Protein AF-A0AA40CBS4-F1 (afdb_monomer_lite)

pLDDT: mean 73.58, std 12.63, range [37.94, 89.94]

Organism: NCBI:txid314043

Sequence (121 aa):
MEWTGGESAPKIYTLISYDPENTKSFFQGASVNQITNRIIGVKLLLDPDQERSLYLPTRHLQHDTRNLPKRPVEVAADFIRAIYEHALVEIAKKVPERDMSLCQKKSVLSAGCRTANREKT

Structure (mmCIF, N/CA/C/O backbone):
data_AF-A0AA40CBS4-F1
#
_entry.id   AF-A0AA40CBS4-F1
#
loop_
_atom_site.group_PDB
_atom_site.id
_atom_site.type_symbol
_atom_site.label_atom_id
_atom_site.label_alt_id
_atom_site.label_comp_id
_atom_site.label_asym_id
_atom_site.label_entity_id
_atom_site.label_seq_id
_atom_site.pdbx_PDB_ins_code
_atom_site.Cartn_x
_atom_site.Cartn_y
_atom_site.Cartn_z
_atom_site.occupancy
_atom_site.B_iso_or_equiv
_atom_site.auth_seq_id
_atom_site.auth_comp_id
_atom_site.auth_asym_id
_atom_site.auth_atom_id
_atom_site.pdbx_PDB_model_num
ATOM 1 N N . MET A 1 1 ? 3.440 9.108 -8.099 1.00 48.62 1 MET A N 1
ATOM 2 C CA . MET A 1 1 ? 3.450 8.923 -6.634 1.00 48.62 1 MET A CA 1
ATOM 3 C C . MET A 1 1 ? 4.901 8.785 -6.212 1.00 48.62 1 MET A C 1
ATOM 5 O O . MET A 1 1 ? 5.606 7.995 -6.828 1.00 48.62 1 MET A O 1
ATOM 9 N N . GLU A 1 2 ? 5.368 9.594 -5.267 1.00 53.12 2 GLU A N 1
ATOM 10 C CA . GLU A 1 2 ? 6.754 9.539 -4.791 1.00 53.12 2 GLU A CA 1
ATOM 11 C C . GLU A 1 2 ? 6.863 8.480 -3.689 1.00 53.12 2 GLU A C 1
ATOM 13 O O . GLU A 1 2 ? 6.142 8.513 -2.692 1.00 53.12 2 GLU A O 1
ATOM 18 N N . TRP A 1 3 ? 7.691 7.465 -3.920 1.00 57.44 3 TRP A N 1
ATOM 19 C CA . TRP A 1 3 ? 7.820 6.323 -3.025 1.00 57.44 3 TRP A CA 1
ATOM 20 C C . TRP A 1 3 ? 8.754 6.644 -1.867 1.00 57.44 3 TRP A C 1
ATOM 22 O O . TRP A 1 3 ? 9.938 6.896 -2.065 1.00 57.44 3 TRP A O 1
ATOM 32 N N . THR A 1 4 ? 8.240 6.588 -0.640 1.00 54.38 4 THR A N 1
ATOM 33 C CA . THR A 1 4 ? 9.022 6.948 0.554 1.00 54.38 4 THR A CA 1
ATOM 34 C C . THR A 1 4 ? 9.724 5.779 1.238 1.00 54.38 4 THR A C 1
ATOM 36 O O . THR A 1 4 ? 10.233 5.931 2.346 1.00 54.38 4 THR A O 1
ATOM 39 N N . GLY A 1 5 ? 9.745 4.600 0.616 1.00 53.66 5 GLY A N 1
ATOM 40 C CA . GLY A 1 5 ? 10.669 3.531 0.991 1.00 53.66 5 GLY A CA 1
ATOM 41 C C . GLY A 1 5 ? 11.996 3.753 0.272 1.00 53.66 5 GLY A C 1
ATOM 42 O O . GLY A 1 5 ? 12.199 3.210 -0.806 1.00 53.66 5 GLY A O 1
ATOM 43 N N . GLY A 1 6 ? 12.866 4.614 0.804 1.00 45.94 6 GLY A N 1
ATOM 44 C CA . GLY A 1 6 ? 14.171 4.879 0.183 1.00 45.94 6 GLY A CA 1
ATOM 45 C C . GLY A 1 6 ? 15.058 3.627 0.108 1.00 45.94 6 GLY A C 1
ATOM 46 O O . GLY A 1 6 ? 14.784 2.629 0.771 1.00 45.94 6 GLY A O 1
ATOM 47 N N . GLU A 1 7 ? 16.173 3.696 -0.629 1.00 49.78 7 GLU A N 1
ATOM 48 C CA . GLU A 1 7 ? 17.166 2.602 -0.736 1.00 49.78 7 GLU A CA 1
ATOM 49 C C . GLU A 1 7 ? 17.658 2.077 0.629 1.00 49.78 7 GLU A C 1
ATOM 51 O O . GLU A 1 7 ? 18.008 0.908 0.760 1.00 49.78 7 GLU A O 1
ATOM 56 N N . SER A 1 8 ? 17.623 2.917 1.670 1.00 50.56 8 SER A N 1
ATOM 57 C CA . SER A 1 8 ? 18.025 2.573 3.043 1.00 50.56 8 SER A CA 1
ATOM 58 C C . SER A 1 8 ? 16.886 1.988 3.907 1.00 50.56 8 SER A C 1
ATOM 60 O O . SER A 1 8 ? 17.100 1.569 5.043 1.00 50.56 8 SER A O 1
ATOM 62 N N . ALA A 1 9 ? 15.655 1.937 3.385 1.00 55.84 9 ALA A N 1
ATOM 63 C CA . ALA A 1 9 ? 14.470 1.421 4.069 1.00 55.84 9 ALA A CA 1
ATOM 64 C C . ALA A 1 9 ? 13.719 0.418 3.169 1.00 55.84 9 ALA A C 1
ATOM 66 O O . ALA A 1 9 ? 12.656 0.736 2.633 1.00 55.84 9 ALA A O 1
ATOM 67 N N . PRO A 1 10 ? 14.206 -0.836 3.048 1.00 61.03 10 PRO A N 1
ATOM 68 C CA . PRO A 1 10 ? 13.588 -1.873 2.208 1.00 61.03 10 PRO A CA 1
ATOM 69 C C . PRO A 1 10 ? 12.198 -2.318 2.701 1.00 61.03 10 PRO A C 1
ATOM 71 O O . PRO A 1 10 ? 11.563 -3.181 2.098 1.00 61.03 10 PRO A O 1
ATOM 74 N N . LYS A 1 11 ? 11.728 -1.771 3.829 1.00 64.88 11 LYS A N 1
ATOM 75 C CA . LYS A 1 11 ? 10.443 -2.082 4.450 1.00 64.88 11 LYS A CA 1
ATOM 76 C C . LYS A 1 11 ? 9.567 -0.840 4.463 1.00 64.88 11 LYS A C 1
ATOM 78 O O . LYS A 1 11 ? 9.948 0.190 5.012 1.00 64.88 11 LYS A O 1
ATOM 83 N N . ILE A 1 12 ? 8.352 -0.987 3.952 1.00 65.44 12 ILE A N 1
ATOM 84 C CA . ILE A 1 12 ? 7.301 0.011 4.118 1.00 65.44 12 ILE A CA 1
ATOM 85 C C . ILE A 1 12 ? 6.403 -0.400 5.268 1.00 65.44 12 ILE A C 1
ATOM 87 O O . ILE A 1 12 ? 5.925 -1.534 5.337 1.00 65.44 12 ILE A O 1
ATOM 91 N N . TYR A 1 13 ? 6.135 0.552 6.154 1.00 66.88 13 TYR A N 1
ATOM 92 C CA . TYR A 1 13 ? 5.078 0.400 7.138 1.00 66.88 13 TYR A CA 1
ATOM 93 C C . TYR A 1 13 ? 3.733 0.235 6.433 1.00 66.88 13 TYR A C 1
ATOM 95 O O . TYR A 1 13 ? 3.398 0.997 5.529 1.00 66.88 13 TYR A O 1
ATOM 103 N N . THR A 1 14 ? 2.936 -0.736 6.876 1.00 74.75 14 THR A N 1
ATOM 104 C CA . THR A 1 14 ? 1.564 -0.970 6.401 1.00 74.75 14 THR A CA 1
ATOM 105 C C . THR A 1 14 ? 0.619 0.117 6.935 1.00 74.75 14 THR A C 1
ATOM 107 O O . THR A 1 14 ? -0.242 -0.137 7.782 1.00 74.75 14 THR A O 1
ATOM 110 N N . LEU A 1 15 ? 0.860 1.350 6.491 1.00 77.06 15 LEU A N 1
ATOM 111 C CA . LEU A 1 15 ? 0.279 2.593 6.975 1.00 77.06 15 LEU A CA 1
ATOM 112 C C . LEU A 1 15 ? -0.195 3.422 5.784 1.00 77.06 15 LEU A C 1
ATOM 114 O O . LEU A 1 15 ? 0.588 3.651 4.858 1.00 77.06 15 LEU A O 1
ATOM 118 N N . ILE A 1 16 ? -1.434 3.905 5.847 1.00 80.81 16 ILE A N 1
ATOM 119 C CA . ILE A 1 16 ? -1.968 4.884 4.896 1.00 80.81 16 ILE A CA 1
ATOM 120 C C . ILE A 1 16 ? -2.684 6.020 5.624 1.00 80.81 16 ILE A C 1
ATOM 122 O O . ILE A 1 16 ? -3.166 5.842 6.745 1.00 80.81 16 ILE A O 1
ATOM 126 N N . SER A 1 17 ? -2.776 7.178 4.982 1.00 83.12 17 SER A N 1
ATOM 127 C CA . SER A 1 17 ? -3.629 8.284 5.415 1.00 83.12 17 SER A CA 1
ATOM 128 C C . SER A 1 17 ? -4.283 8.910 4.195 1.00 83.12 17 SER A C 1
ATOM 130 O O . SER A 1 17 ? -3.587 9.254 3.240 1.00 83.12 17 SER A O 1
ATOM 132 N N . TYR A 1 18 ? -5.608 9.009 4.209 1.00 82.81 18 TYR A N 1
ATOM 133 C CA . TYR A 1 18 ? -6.352 9.673 3.145 1.00 82.81 18 TYR A CA 1
ATOM 134 C C . TYR A 1 18 ? -6.354 11.177 3.368 1.00 82.81 18 TYR A C 1
ATOM 136 O O . TYR A 1 18 ? -6.404 11.647 4.507 1.00 82.81 18 TYR A O 1
ATOM 144 N N . ASP A 1 19 ? -6.341 11.917 2.267 1.00 79.56 19 ASP A N 1
ATOM 145 C CA . ASP A 1 19 ? -6.609 13.345 2.308 1.00 79.56 19 ASP A CA 1
ATOM 146 C C . ASP A 1 19 ? -8.071 13.571 2.756 1.00 79.56 19 ASP A C 1
ATOM 148 O O . ASP A 1 19 ? -8.981 12.975 2.164 1.00 79.56 19 ASP A O 1
ATOM 152 N N . PRO A 1 20 ? -8.324 14.375 3.809 1.00 74.19 20 PRO A N 1
ATOM 153 C CA . PRO A 1 20 ? -9.680 14.665 4.271 1.00 74.19 20 PRO A CA 1
ATOM 154 C C . PRO A 1 20 ? -10.554 15.334 3.203 1.00 74.19 20 PRO A C 1
ATOM 156 O O . PRO A 1 20 ? -11.772 15.172 3.245 1.00 74.19 20 PRO A O 1
ATOM 159 N N . GLU A 1 21 ? -9.961 16.047 2.242 1.00 78.06 21 GLU A N 1
ATOM 160 C CA . GLU A 1 21 ? -10.693 16.720 1.164 1.00 78.06 21 GLU A CA 1
ATOM 161 C C . GLU A 1 21 ? -10.885 15.820 -0.066 1.00 78.06 21 GLU A C 1
ATOM 163 O O . GLU A 1 21 ? -11.793 16.038 -0.871 1.00 78.06 21 GLU A O 1
ATOM 168 N N . ASN A 1 22 ? -10.065 14.773 -0.215 1.00 77.56 22 ASN A N 1
ATOM 169 C CA . ASN A 1 22 ? -10.106 13.886 -1.372 1.00 77.56 22 ASN A CA 1
ATOM 170 C C . ASN A 1 22 ? -9.693 12.445 -1.036 1.00 77.56 22 ASN A C 1
ATOM 172 O O . ASN A 1 22 ? -8.527 12.068 -1.068 1.00 77.56 22 ASN A O 1
ATOM 176 N N . THR A 1 23 ? -10.677 11.563 -0.878 1.00 73.94 23 THR A N 1
ATOM 177 C CA . THR A 1 23 ? -10.434 10.137 -0.594 1.00 73.94 23 THR A CA 1
ATOM 178 C C . THR A 1 23 ? -9.802 9.355 -1.759 1.00 73.94 23 THR A C 1
ATOM 180 O O . THR A 1 23 ? -9.529 8.156 -1.625 1.00 73.94 23 THR A O 1
ATOM 183 N N . LYS A 1 24 ? -9.567 9.983 -2.922 1.00 75.62 24 LYS A N 1
ATOM 184 C CA . LYS A 1 24 ? -8.801 9.389 -4.032 1.00 75.62 24 LYS A CA 1
ATOM 185 C C . LYS A 1 24 ? -7.293 9.587 -3.874 1.00 75.62 24 LYS A C 1
ATOM 187 O O . LYS A 1 24 ? -6.547 8.776 -4.418 1.00 75.62 24 LYS A O 1
ATOM 192 N N . SER A 1 25 ? -6.852 10.613 -3.147 1.00 75.19 25 SER A N 1
ATOM 193 C CA . SER A 1 25 ? -5.447 10.828 -2.799 1.00 75.19 25 SER A CA 1
ATOM 194 C C . SER A 1 25 ? -5.155 10.286 -1.403 1.00 75.19 25 SER A C 1
ATOM 196 O O . SER A 1 25 ? -5.950 10.407 -0.470 1.00 75.19 25 SER A O 1
ATOM 198 N N . PHE A 1 26 ? -3.996 9.649 -1.257 1.00 77.94 26 PHE A N 1
ATOM 199 C CA . PHE A 1 26 ? -3.529 9.157 0.029 1.00 77.94 26 PHE A CA 1
ATOM 200 C C . PHE A 1 26 ? -2.006 9.169 0.103 1.00 77.94 26 PHE A C 1
ATOM 202 O O . PHE A 1 26 ? -1.305 9.067 -0.905 1.00 77.94 26 PHE A O 1
ATOM 209 N N . PHE A 1 27 ? -1.511 9.259 1.330 1.00 77.62 27 PHE A N 1
ATOM 210 C CA . PHE A 1 27 ? -0.110 9.097 1.683 1.00 77.62 27 PHE A CA 1
ATOM 211 C C . PHE A 1 27 ? 0.123 7.678 2.204 1.00 77.62 27 PHE A C 1
ATOM 213 O O . PHE A 1 27 ? -0.757 7.098 2.844 1.00 77.62 27 PHE A O 1
ATOM 220 N N . GLN A 1 28 ? 1.311 7.121 1.963 1.00 74.94 28 GLN A N 1
ATOM 221 C CA . GLN A 1 28 ? 1.683 5.773 2.400 1.00 74.94 28 GLN A CA 1
ATOM 222 C C . GLN A 1 28 ? 3.040 5.767 3.106 1.00 74.94 28 GLN A C 1
ATOM 224 O O . GLN A 1 28 ? 3.957 6.495 2.732 1.00 74.94 28 GLN A O 1
ATOM 229 N N . GLY A 1 29 ? 3.184 4.906 4.116 1.00 72.69 29 GLY A N 1
ATOM 230 C CA . GLY A 1 29 ? 4.465 4.666 4.774 1.00 72.69 29 GLY A CA 1
ATOM 231 C C . GLY A 1 29 ? 5.031 5.926 5.434 1.00 72.69 29 GLY A C 1
ATOM 232 O O . GLY A 1 29 ? 4.343 6.580 6.212 1.00 72.69 29 GLY A O 1
ATOM 233 N N . ALA A 1 30 ? 6.290 6.254 5.140 1.00 68.00 30 ALA A N 1
ATOM 234 C CA . ALA A 1 30 ? 6.984 7.397 5.736 1.00 68.00 30 ALA A CA 1
ATOM 235 C C . ALA A 1 30 ? 6.448 8.767 5.271 1.00 68.00 30 ALA A C 1
ATOM 237 O O . ALA A 1 30 ? 6.656 9.755 5.965 1.00 68.00 30 ALA A O 1
ATOM 238 N N . SER A 1 31 ? 5.710 8.820 4.154 1.00 68.31 31 SER A N 1
ATOM 239 C CA . SER A 1 31 ? 4.987 10.020 3.701 1.00 68.31 31 SER A CA 1
ATOM 240 C C . SER A 1 31 ? 3.766 10.370 4.559 1.00 68.31 31 SER A C 1
ATOM 242 O O . SER A 1 31 ? 3.193 11.446 4.412 1.00 68.31 31 SER A O 1
ATOM 244 N N . VAL A 1 32 ? 3.306 9.462 5.425 1.00 66.38 32 VAL A N 1
ATOM 245 C CA . VAL A 1 32 ? 2.122 9.708 6.253 1.00 66.38 32 VAL A CA 1
ATOM 246 C C . VAL A 1 32 ? 2.478 10.664 7.386 1.00 66.38 32 VAL A C 1
ATOM 248 O O . VAL A 1 32 ? 3.288 10.338 8.257 1.00 66.38 32 VAL A O 1
ATOM 251 N N . ASN A 1 33 ? 1.811 11.819 7.419 1.00 63.31 33 ASN A N 1
ATOM 252 C CA . ASN A 1 33 ? 1.868 12.713 8.568 1.00 63.31 33 ASN A CA 1
ATOM 253 C C . ASN A 1 33 ? 1.398 11.957 9.826 1.00 63.31 33 ASN A C 1
ATOM 255 O O . ASN A 1 33 ? 0.322 11.358 9.855 1.00 63.31 33 ASN A O 1
ATOM 259 N N . GLN A 1 34 ? 2.230 11.952 10.868 1.00 56.22 34 GLN A N 1
ATOM 260 C CA . GLN A 1 34 ? 2.042 11.106 12.048 1.00 56.22 34 GLN A CA 1
ATOM 261 C C . GLN A 1 34 ? 0.900 11.573 12.966 1.00 56.22 34 GLN A C 1
ATOM 263 O O . GLN A 1 34 ? 0.547 10.848 13.899 1.00 56.22 34 GLN A O 1
ATOM 268 N N . ILE A 1 35 ? 0.335 12.757 12.710 1.00 55.28 35 ILE A N 1
ATOM 269 C CA . ILE A 1 35 ? -0.447 13.513 13.692 1.00 55.28 35 ILE A CA 1
ATOM 270 C C . ILE A 1 35 ? -1.959 13.208 13.624 1.00 55.28 35 ILE A C 1
ATOM 272 O O . ILE A 1 35 ? -2.583 13.118 14.680 1.00 55.28 35 ILE A O 1
ATOM 276 N N . THR A 1 36 ? -2.567 12.946 12.456 1.00 58.72 36 THR A N 1
ATOM 277 C CA . THR A 1 36 ? -4.029 12.702 12.349 1.00 58.72 36 THR A CA 1
ATOM 278 C C . THR A 1 36 ? -4.429 11.733 11.219 1.00 58.72 36 THR A C 1
ATOM 280 O O . THR A 1 36 ? -3.752 11.616 10.204 1.00 58.72 36 THR A O 1
ATOM 283 N N . ASN A 1 37 ? -5.533 10.994 11.423 1.00 63.22 37 ASN A N 1
ATOM 284 C CA . ASN A 1 37 ? -6.223 10.114 10.451 1.00 63.22 37 ASN A CA 1
ATOM 285 C C . ASN A 1 37 ? -5.427 8.965 9.800 1.00 63.22 37 ASN A C 1
ATOM 287 O O . ASN A 1 37 ? -5.787 8.461 8.737 1.00 63.22 37 ASN A O 1
ATOM 291 N N . ARG A 1 38 ? -4.384 8.472 10.474 1.00 73.12 38 ARG A N 1
ATOM 292 C CA . ARG A 1 38 ? -3.632 7.300 10.006 1.00 73.12 38 ARG A CA 1
ATOM 293 C C . ARG A 1 38 ? -4.378 5.978 10.228 1.00 73.12 38 ARG A C 1
ATOM 295 O O . ARG A 1 38 ? -4.837 5.692 11.339 1.00 73.12 38 ARG A O 1
ATOM 302 N N . ILE A 1 39 ? -4.386 5.137 9.199 1.00 77.12 39 ILE A N 1
ATOM 303 C CA . ILE A 1 39 ? -4.880 3.760 9.221 1.00 77.12 39 ILE A CA 1
ATOM 304 C C . ILE A 1 39 ? -3.669 2.831 9.362 1.00 77.12 39 ILE A C 1
ATOM 306 O O . ILE A 1 39 ? -2.854 2.715 8.446 1.00 77.12 39 ILE A O 1
ATOM 310 N N . ILE A 1 40 ? -3.531 2.195 10.530 1.00 75.94 40 ILE A N 1
ATOM 311 C CA . ILE A 1 40 ? -2.432 1.270 10.852 1.00 75.94 40 ILE A CA 1
ATOM 312 C C . ILE A 1 40 ? -2.902 -0.166 10.656 1.00 75.94 40 ILE A C 1
ATOM 314 O O . ILE A 1 40 ? -4.001 -0.522 11.072 1.00 75.94 40 ILE A O 1
ATOM 318 N N . GLY A 1 41 ? -2.022 -1.015 10.123 1.00 72.31 41 GLY A N 1
ATOM 319 C CA . GLY A 1 41 ? -2.249 -2.454 10.132 1.00 72.31 41 GLY A CA 1
ATOM 320 C C . GLY A 1 41 ? -3.358 -2.847 9.169 1.00 72.31 41 GLY A C 1
ATOM 321 O O . GLY A 1 41 ? -4.249 -3.597 9.544 1.00 72.31 41 GLY A O 1
ATOM 322 N N . VAL A 1 42 ? -3.276 -2.365 7.925 1.00 77.44 42 VAL A N 1
ATOM 323 C CA . VAL A 1 42 ? -4.249 -2.631 6.848 1.00 77.44 42 VAL A CA 1
ATOM 324 C C . VAL A 1 42 ? -4.595 -4.122 6.721 1.00 77.44 42 VAL A C 1
ATOM 326 O O . VAL A 1 42 ? -5.745 -4.462 6.484 1.00 77.44 42 VAL A O 1
ATOM 329 N N . LYS A 1 43 ? -3.636 -5.025 6.966 1.00 77.44 43 LYS A N 1
ATOM 330 C CA . LYS A 1 43 ? -3.877 -6.477 6.992 1.00 77.44 43 LYS A CA 1
ATOM 331 C C . LYS A 1 43 ? -4.932 -6.900 8.027 1.00 77.44 43 LYS A C 1
ATOM 333 O O . LYS A 1 43 ? -5.760 -7.746 7.735 1.00 77.44 43 LYS A O 1
ATOM 338 N N . LEU A 1 44 ? -4.929 -6.293 9.212 1.00 75.44 44 LEU A N 1
ATOM 339 C CA . LEU A 1 44 ? -5.895 -6.591 10.275 1.00 75.44 44 LEU A CA 1
ATOM 340 C C . LEU A 1 44 ? -7.304 -6.076 9.957 1.00 75.44 44 LEU A C 1
ATOM 342 O O . LEU A 1 44 ? -8.250 -6.443 10.642 1.00 75.44 44 LEU A O 1
ATOM 346 N N . LEU A 1 45 ? -7.455 -5.216 8.944 1.00 76.62 45 LEU A N 1
ATOM 347 C CA . LEU A 1 45 ? -8.774 -4.812 8.458 1.00 76.62 45 LEU A CA 1
ATOM 348 C C . LEU A 1 45 ? -9.450 -5.929 7.650 1.00 76.62 45 LEU A C 1
ATOM 350 O O . LEU A 1 45 ? -10.672 -5.932 7.539 1.00 76.62 45 LEU A O 1
ATOM 354 N N . LEU A 1 46 ? -8.665 -6.847 7.077 1.00 77.81 46 LEU A N 1
ATOM 355 C CA . LEU A 1 46 ? -9.165 -7.987 6.305 1.00 77.81 46 LEU A CA 1
ATOM 356 C C . LEU A 1 46 ? -9.499 -9.195 7.191 1.00 77.81 46 LEU A C 1
ATOM 358 O O . LEU A 1 46 ? -10.405 -9.951 6.855 1.00 77.81 46 LEU A O 1
ATOM 362 N N . ASP A 1 47 ? -8.843 -9.313 8.349 1.00 76.19 47 ASP A N 1
ATOM 363 C CA . ASP A 1 47 ? -9.124 -10.332 9.365 1.00 76.19 47 ASP A CA 1
ATOM 364 C C . ASP A 1 47 ? -9.291 -9.673 10.751 1.00 76.19 47 ASP A C 1
ATOM 366 O O . ASP A 1 47 ? -8.335 -9.601 11.534 1.00 76.19 47 ASP A O 1
ATOM 370 N N . PRO A 1 48 ? -10.489 -9.134 11.063 1.00 71.38 48 PRO A N 1
ATOM 371 C CA . PRO A 1 48 ? -10.741 -8.431 12.322 1.00 71.38 48 PRO A CA 1
ATOM 372 C C . PRO A 1 48 ? -10.707 -9.352 13.551 1.00 71.38 48 PRO A C 1
ATOM 374 O O . PRO A 1 48 ? -10.543 -8.855 14.667 1.00 71.38 48 PRO A O 1
ATOM 377 N N . ASP A 1 49 ? -10.833 -10.667 13.352 1.00 72.38 49 ASP A N 1
ATOM 378 C CA . ASP A 1 49 ? -10.746 -11.681 14.406 1.00 72.38 49 ASP A CA 1
ATOM 379 C C . ASP A 1 49 ? -9.293 -12.091 14.700 1.00 72.38 49 ASP A C 1
ATOM 381 O O . ASP A 1 49 ? -9.035 -12.836 15.651 1.00 72.38 49 ASP A O 1
ATOM 385 N N . GLN A 1 50 ? -8.326 -11.632 13.895 1.00 72.44 50 GLN A N 1
ATOM 386 C CA . GLN A 1 50 ? -6.923 -11.973 14.085 1.00 72.44 50 GLN A CA 1
ATOM 387 C C . GLN A 1 50 ? -6.397 -11.396 15.408 1.00 72.44 50 GLN A C 1
ATOM 389 O O . GLN A 1 50 ? -6.442 -10.187 15.654 1.00 72.44 50 GLN A O 1
ATOM 394 N N . GLU A 1 51 ? -5.814 -12.263 16.239 1.00 70.50 51 GLU A N 1
ATOM 395 C CA . GLU A 1 51 ? -5.168 -11.863 17.488 1.00 70.50 51 GLU A CA 1
ATOM 396 C C . GLU A 1 51 ? -4.064 -10.827 17.216 1.00 70.50 51 GLU A C 1
ATOM 398 O O . GLU A 1 51 ? -3.216 -10.993 16.327 1.00 70.50 51 GLU A O 1
ATOM 403 N N . ARG A 1 52 ? -4.095 -9.719 17.963 1.00 67.81 52 ARG A N 1
ATOM 404 C CA . ARG A 1 52 ? -3.157 -8.615 17.766 1.00 67.81 52 ARG A CA 1
ATOM 405 C C . ARG A 1 52 ? -1.859 -8.850 18.510 1.00 67.81 52 ARG A C 1
ATOM 407 O O . ARG A 1 52 ? -1.844 -9.165 19.695 1.00 67.81 52 ARG A O 1
ATOM 414 N N . SER A 1 53 ? -0.761 -8.569 17.823 1.00 68.44 53 SER A N 1
ATOM 415 C CA . SER A 1 53 ? 0.548 -8.529 18.452 1.00 68.44 53 SER A CA 1
ATOM 416 C C . SER A 1 53 ? 0.628 -7.416 19.501 1.00 68.44 53 SER A C 1
ATOM 418 O O . SER A 1 53 ? 0.177 -6.296 19.261 1.00 68.44 53 SER A O 1
ATOM 420 N N . LEU A 1 54 ? 1.298 -7.705 20.619 1.00 66.00 54 LEU A N 1
ATOM 421 C CA . LEU A 1 54 ? 1.440 -6.825 21.791 1.00 66.00 54 LEU A CA 1
ATOM 422 C C . LEU A 1 54 ? 2.036 -5.433 21.500 1.00 66.00 54 LEU A C 1
ATOM 424 O O . LEU A 1 54 ? 1.856 -4.513 22.288 1.00 66.00 54 LEU A O 1
ATOM 428 N N . TYR A 1 55 ? 2.752 -5.268 20.387 1.00 68.12 55 TYR A N 1
ATOM 429 C CA . TYR A 1 55 ? 3.401 -4.009 20.005 1.00 68.12 55 TYR A CA 1
ATOM 430 C C . TYR A 1 55 ? 2.493 -3.047 19.223 1.00 68.12 55 TYR A C 1
ATOM 432 O O . TYR A 1 55 ? 2.905 -1.924 18.926 1.00 68.12 55 TYR A O 1
ATOM 440 N N . LEU A 1 56 ? 1.287 -3.469 18.831 1.00 65.25 56 LEU A N 1
ATOM 441 C CA . LEU A 1 56 ? 0.338 -2.584 18.160 1.00 65.25 56 LEU A CA 1
ATOM 442 C C . LEU A 1 56 ? -0.465 -1.797 19.203 1.00 65.25 56 LEU A C 1
ATOM 444 O O . LEU A 1 56 ? -0.953 -2.394 20.162 1.00 65.25 56 LEU A O 1
ATOM 448 N N . PRO A 1 57 ? -0.650 -0.476 19.023 1.00 65.69 57 PRO A N 1
ATOM 449 C CA . PRO A 1 57 ? -1.422 0.322 19.965 1.00 65.69 57 PRO A CA 1
ATOM 450 C C . PRO A 1 57 ? -2.848 -0.222 20.096 1.00 65.69 57 PRO A C 1
ATOM 452 O O . PRO A 1 57 ? -3.491 -0.577 19.103 1.00 65.69 57 PRO A O 1
ATOM 455 N N . THR A 1 58 ? -3.346 -0.257 21.331 1.00 57.25 58 THR A N 1
ATOM 456 C CA . THR A 1 58 ? -4.661 -0.780 21.719 1.00 57.25 58 THR A CA 1
ATOM 457 C C . THR A 1 58 ? -5.787 0.129 21.209 1.00 57.25 58 THR A C 1
ATOM 459 O O . THR A 1 58 ? -6.420 0.850 21.968 1.00 57.25 58 THR A O 1
ATOM 462 N N . ARG A 1 59 ? -6.025 0.166 19.895 1.00 60.88 59 ARG A N 1
ATOM 463 C CA . ARG A 1 59 ? -7.181 0.861 19.301 1.00 60.88 59 ARG A CA 1
ATOM 464 C C . ARG A 1 59 ? -8.347 -0.099 19.105 1.00 60.88 59 ARG A C 1
ATOM 466 O O . ARG A 1 59 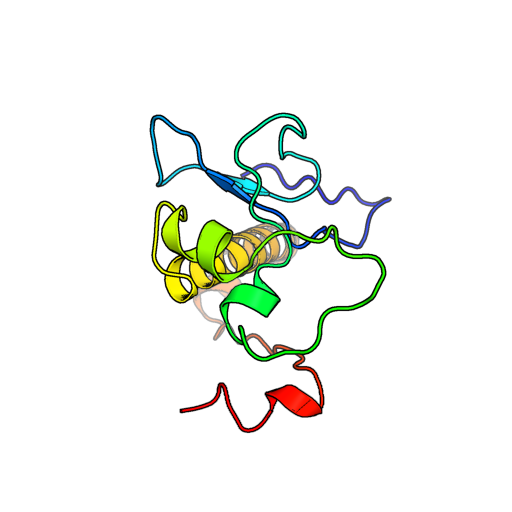? -8.134 -1.232 18.694 1.00 60.88 59 ARG A O 1
ATOM 473 N N . HIS A 1 60 ? -9.587 0.305 19.347 1.00 61.16 60 HIS A N 1
ATOM 474 C CA . HIS A 1 60 ? -10.723 -0.577 19.070 1.00 61.16 60 HIS A CA 1
ATOM 475 C C . HIS A 1 60 ? -10.891 -0.762 17.553 1.00 61.16 60 HIS A C 1
ATOM 477 O O . HIS A 1 60 ? -11.270 0.167 16.853 1.00 61.16 60 HIS A O 1
ATOM 483 N N . LEU A 1 61 ? -10.635 -1.970 17.038 1.00 63.06 61 LEU A N 1
ATOM 484 C CA . LEU A 1 61 ? -10.689 -2.290 15.600 1.00 63.06 61 LEU A CA 1
ATOM 485 C C . LEU A 1 61 ? -12.073 -1.999 15.007 1.00 63.06 61 LEU A C 1
ATOM 487 O O . LEU A 1 61 ? -12.174 -1.465 13.910 1.00 63.06 61 LEU A O 1
ATOM 491 N N . GLN A 1 62 ? -13.141 -2.259 15.766 1.00 62.59 62 GLN A N 1
ATOM 492 C CA . GLN A 1 62 ? -14.507 -1.915 15.360 1.00 62.59 62 GLN A CA 1
ATOM 493 C C . GLN A 1 62 ? -14.727 -0.401 15.254 1.00 62.59 62 GLN A C 1
ATOM 495 O O . GLN A 1 62 ? -15.440 0.052 14.364 1.00 62.59 62 GLN A O 1
ATOM 500 N N . HIS A 1 63 ? -14.108 0.383 16.138 1.00 65.12 63 HIS A N 1
ATOM 501 C CA . HIS A 1 63 ? -14.163 1.842 16.085 1.00 65.12 63 HIS A CA 1
ATOM 502 C C . HIS A 1 63 ? -13.361 2.369 14.889 1.00 65.12 63 HIS A C 1
ATOM 504 O O . HIS A 1 63 ? -13.860 3.190 14.128 1.00 65.12 63 HIS A O 1
ATOM 510 N N . ASP A 1 64 ? -12.155 1.843 14.670 1.00 67.69 64 ASP A N 1
ATOM 511 C CA . ASP A 1 64 ? -11.317 2.218 13.530 1.00 67.69 64 ASP A CA 1
ATOM 512 C C . ASP A 1 64 ? -11.989 1.848 12.201 1.00 67.69 64 ASP A C 1
ATOM 514 O O . ASP A 1 64 ? -12.015 2.668 11.292 1.00 67.69 64 ASP A O 1
ATOM 518 N N . THR A 1 65 ? -12.607 0.663 12.115 1.00 67.75 65 THR A N 1
ATOM 519 C CA . THR A 1 65 ? -13.310 0.179 10.913 1.00 67.75 65 THR A CA 1
ATOM 520 C C . THR A 1 65 ? -14.531 1.031 10.571 1.00 67.75 65 THR A C 1
ATOM 522 O O . THR A 1 65 ? -14.768 1.315 9.401 1.00 67.75 65 THR A O 1
ATOM 525 N N . ARG A 1 66 ? -15.300 1.469 11.580 1.00 72.06 66 ARG A N 1
ATOM 526 C CA . ARG A 1 66 ? -16.473 2.343 11.384 1.00 72.06 66 ARG A CA 1
ATOM 527 C C . ARG A 1 66 ? -16.101 3.748 10.916 1.00 72.06 66 ARG A C 1
ATOM 529 O O . ARG A 1 66 ? -16.907 4.387 10.253 1.00 72.06 66 ARG A O 1
ATOM 536 N N . ASN A 1 67 ? -14.900 4.204 11.255 1.00 76.06 67 ASN A N 1
ATOM 537 C CA . ASN A 1 67 ? -14.398 5.531 10.910 1.00 76.06 67 ASN A CA 1
ATOM 538 C C . ASN A 1 67 ? -13.535 5.532 9.640 1.00 76.06 67 ASN A C 1
ATOM 540 O O . ASN A 1 67 ? -12.905 6.543 9.327 1.00 76.06 67 ASN A O 1
ATOM 544 N N . LEU A 1 68 ? -13.469 4.412 8.910 1.00 81.06 68 LEU A N 1
ATOM 545 C CA . LEU A 1 68 ? -12.768 4.380 7.634 1.00 81.06 68 LEU A CA 1
ATOM 546 C C . LEU A 1 68 ? -13.553 5.173 6.579 1.00 81.06 68 LEU A C 1
ATOM 548 O O . LEU A 1 68 ? -14.769 5.020 6.470 1.00 81.06 68 LEU A O 1
ATOM 552 N N . PRO A 1 69 ? -12.865 5.946 5.723 1.00 82.94 69 PRO A N 1
ATOM 553 C CA . PRO A 1 69 ? -13.507 6.658 4.619 1.00 82.94 69 PRO A CA 1
ATOM 554 C C . PRO A 1 69 ? -14.008 5.721 3.504 1.00 82.94 69 PRO A C 1
ATOM 556 O O . PRO A 1 69 ? -14.718 6.163 2.604 1.00 82.94 69 PRO A O 1
ATOM 559 N N . LYS A 1 70 ? -13.608 4.441 3.530 1.00 87.19 70 LYS A N 1
ATOM 560 C CA . LYS A 1 70 ? -13.968 3.388 2.568 1.00 87.19 70 LYS A CA 1
ATOM 561 C C . LYS A 1 70 ? -14.097 2.045 3.283 1.00 87.19 70 LYS A C 1
ATOM 563 O O . LYS A 1 70 ? -13.644 1.903 4.420 1.00 87.19 70 LYS A O 1
ATOM 568 N N . ARG A 1 71 ? -14.650 1.027 2.617 1.00 87.50 71 ARG A N 1
ATOM 569 C CA . ARG A 1 71 ? -14.703 -0.324 3.195 1.00 87.50 71 ARG A CA 1
ATOM 570 C C . ARG A 1 71 ? -13.282 -0.868 3.416 1.00 87.50 71 ARG A C 1
ATOM 572 O O . ARG A 1 71 ? -12.400 -0.591 2.602 1.00 87.50 71 ARG A O 1
ATOM 579 N N . PRO A 1 72 ? -13.056 -1.709 4.442 1.00 84.88 72 PRO A N 1
ATOM 580 C CA . PRO A 1 72 ? -11.776 -2.379 4.693 1.00 84.88 72 PRO A CA 1
ATOM 581 C C . PRO A 1 72 ? -11.084 -2.957 3.456 1.00 84.88 72 PRO A C 1
ATOM 583 O O . PRO A 1 72 ? -9.890 -2.747 3.248 1.00 84.88 72 PRO A O 1
ATOM 586 N N . VAL A 1 73 ? -11.847 -3.642 2.600 1.00 87.44 73 VAL A N 1
ATOM 587 C CA . VAL A 1 73 ? -11.311 -4.274 1.389 1.00 87.44 73 VAL A CA 1
ATOM 588 C C . VAL A 1 73 ? -10.845 -3.245 0.354 1.00 87.44 73 VAL A C 1
ATOM 590 O O . VAL A 1 73 ? -9.857 -3.470 -0.334 1.00 87.44 73 VAL A O 1
ATOM 593 N N . GLU A 1 74 ? -11.513 -2.092 0.272 1.00 89.00 74 GLU A N 1
ATOM 594 C CA . GLU A 1 74 ? -11.160 -0.999 -0.643 1.00 89.00 74 GLU A CA 1
ATOM 595 C C . GLU A 1 74 ? -9.906 -0.277 -0.156 1.00 89.00 74 GLU A C 1
ATOM 597 O O . GLU A 1 74 ? -9.021 0.037 -0.945 1.00 89.00 74 GLU A O 1
ATOM 602 N N . VAL A 1 75 ? -9.793 -0.095 1.161 1.00 86.81 75 VAL A N 1
ATOM 603 C CA . VAL A 1 75 ? -8.585 0.413 1.816 1.00 86.81 75 VAL A CA 1
ATOM 604 C C . VAL A 1 75 ? -7.384 -0.502 1.551 1.00 86.81 75 VAL A C 1
ATOM 606 O O . VAL A 1 75 ? -6.302 -0.035 1.189 1.00 86.81 75 VAL A O 1
ATOM 609 N N . ALA A 1 76 ? -7.568 -1.816 1.686 1.00 86.56 76 ALA A N 1
ATOM 610 C CA . ALA A 1 76 ? -6.526 -2.786 1.375 1.00 86.56 76 ALA A CA 1
ATOM 611 C C . ALA A 1 76 ? -6.168 -2.811 -0.117 1.00 86.56 76 ALA A C 1
ATOM 613 O O . ALA A 1 76 ? -4.986 -2.870 -0.460 1.00 86.56 76 ALA A O 1
ATOM 614 N N . ALA A 1 77 ? -7.165 -2.718 -1.000 1.00 88.56 77 ALA A N 1
ATOM 615 C CA . ALA A 1 77 ? -6.952 -2.649 -2.440 1.00 88.56 77 ALA A CA 1
ATOM 616 C C . ALA A 1 77 ? -6.159 -1.396 -2.839 1.00 88.56 77 ALA A C 1
ATOM 618 O O . ALA A 1 77 ? -5.222 -1.504 -3.627 1.00 88.56 77 ALA A O 1
ATOM 619 N N . ASP A 1 78 ? -6.470 -0.231 -2.261 1.00 88.06 78 ASP A N 1
ATOM 620 C CA . ASP A 1 78 ? -5.721 1.012 -2.480 1.00 88.06 78 ASP A CA 1
ATOM 621 C C . ASP A 1 78 ? -4.251 0.861 -2.072 1.00 88.06 78 ASP A C 1
ATOM 623 O O . ASP A 1 78 ? -3.352 1.210 -2.840 1.00 88.06 78 ASP A O 1
ATOM 627 N N . PHE A 1 79 ? -3.999 0.272 -0.900 1.00 86.06 79 PHE A N 1
ATOM 628 C CA . PHE A 1 79 ? -2.643 0.015 -0.415 1.00 86.06 79 PHE A CA 1
ATOM 629 C C . PHE A 1 79 ? -1.856 -0.932 -1.336 1.00 86.06 79 PHE A C 1
ATOM 631 O O . PHE A 1 79 ? -0.711 -0.646 -1.692 1.00 86.06 79 PHE A O 1
ATOM 638 N N . ILE A 1 80 ? -2.457 -2.054 -1.748 1.00 87.69 80 ILE A N 1
ATOM 639 C CA . ILE A 1 80 ? -1.817 -3.027 -2.650 1.00 87.69 80 ILE A CA 1
ATOM 640 C C . ILE A 1 80 ? -1.577 -2.407 -4.030 1.00 87.69 80 ILE A C 1
ATOM 642 O O . ILE A 1 80 ? -0.523 -2.626 -4.627 1.00 87.69 80 ILE A O 1
ATOM 646 N N . ARG A 1 81 ? -2.523 -1.603 -4.525 1.00 88.94 81 ARG A N 1
ATOM 647 C CA . ARG A 1 81 ? -2.404 -0.899 -5.803 1.00 88.94 81 ARG A CA 1
ATOM 648 C C . ARG A 1 81 ? -1.213 0.052 -5.816 1.00 88.94 81 ARG A C 1
ATOM 650 O O . ARG A 1 81 ? -0.448 0.002 -6.770 1.00 88.94 81 ARG A O 1
ATOM 657 N N . ALA A 1 82 ? -0.999 0.843 -4.766 1.00 85.31 82 ALA A N 1
ATOM 658 C CA . ALA A 1 82 ? 0.169 1.725 -4.702 1.00 85.31 82 ALA A CA 1
ATOM 659 C C . ALA A 1 82 ? 1.499 0.952 -4.713 1.00 85.31 82 ALA A C 1
ATOM 661 O O . ALA A 1 82 ? 2.444 1.362 -5.388 1.00 85.31 82 ALA A O 1
ATOM 662 N N . ILE A 1 83 ? 1.571 -0.201 -4.032 1.00 86.00 83 ILE A N 1
ATOM 663 C CA . ILE A 1 83 ? 2.749 -1.085 -4.099 1.00 86.00 83 ILE A CA 1
ATOM 664 C C . ILE A 1 83 ? 2.965 -1.589 -5.528 1.00 86.00 83 ILE A C 1
ATOM 666 O O . ILE A 1 83 ? 4.086 -1.575 -6.034 1.00 86.00 83 ILE A O 1
ATOM 670 N N . TYR A 1 84 ? 1.892 -2.033 -6.178 1.00 89.06 84 TYR A N 1
ATOM 671 C CA . TYR A 1 84 ? 1.940 -2.549 -7.538 1.00 89.06 84 TYR A CA 1
ATOM 672 C C . TYR A 1 84 ? 2.361 -1.475 -8.552 1.00 89.06 84 TYR A C 1
ATOM 674 O O . TYR A 1 84 ? 3.255 -1.714 -9.360 1.00 89.06 84 TYR A O 1
ATOM 682 N N . GLU A 1 85 ? 1.776 -0.279 -8.482 1.00 88.31 85 GLU A N 1
ATOM 683 C CA . GLU A 1 85 ? 2.119 0.855 -9.345 1.00 88.31 85 GLU A CA 1
ATOM 684 C C . GLU A 1 85 ? 3.576 1.287 -9.156 1.00 88.31 85 GLU A C 1
ATOM 686 O O . GLU A 1 85 ? 4.283 1.489 -10.143 1.00 88.31 85 GLU A O 1
ATOM 691 N N . HIS A 1 86 ? 4.063 1.354 -7.914 1.00 86.19 86 HIS A N 1
ATOM 692 C CA . HIS A 1 86 ? 5.474 1.634 -7.662 1.00 86.19 86 HIS A CA 1
ATOM 693 C C . HIS A 1 86 ? 6.392 0.573 -8.281 1.00 86.19 86 HIS A C 1
ATOM 695 O O . HIS A 1 86 ? 7.359 0.917 -8.959 1.00 86.19 86 HIS A O 1
ATOM 701 N N . ALA A 1 87 ? 6.073 -0.712 -8.100 1.00 87.06 87 ALA A N 1
ATOM 702 C CA . ALA A 1 87 ? 6.858 -1.793 -8.685 1.00 87.06 87 ALA A CA 1
ATOM 703 C C . ALA A 1 87 ? 6.912 -1.690 -10.219 1.00 87.06 87 ALA A C 1
ATOM 705 O O . ALA A 1 87 ? 7.976 -1.879 -10.804 1.00 87.06 87 ALA A O 1
ATOM 706 N N . LEU A 1 88 ? 5.799 -1.341 -10.874 1.00 88.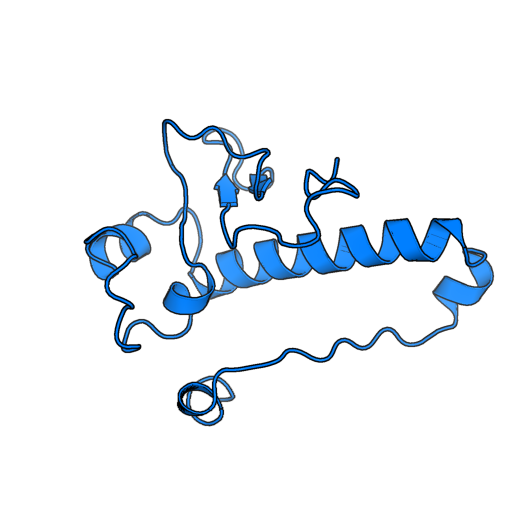62 88 LEU A N 1
ATOM 707 C CA . LEU A 1 88 ? 5.782 -1.116 -12.322 1.00 88.62 88 LEU A CA 1
ATOM 708 C C . LEU A 1 88 ? 6.693 0.041 -12.740 1.00 88.62 88 LEU A C 1
ATOM 710 O O . LEU A 1 88 ? 7.420 -0.104 -13.720 1.00 88.62 88 LEU A O 1
ATOM 714 N N . VAL A 1 89 ? 6.688 1.152 -11.996 1.00 88.50 89 VAL A N 1
ATOM 715 C CA . VAL A 1 89 ? 7.574 2.298 -12.258 1.00 88.50 89 VAL A CA 1
ATOM 716 C C . VAL A 1 89 ? 9.045 1.896 -12.129 1.00 88.50 89 VAL A C 1
ATOM 718 O O . VAL A 1 89 ? 9.838 2.216 -13.010 1.00 88.50 89 VAL A O 1
ATOM 721 N N . GLU A 1 90 ? 9.425 1.156 -11.085 1.00 87.94 90 GLU A N 1
ATOM 722 C CA . GLU A 1 90 ? 10.814 0.704 -10.905 1.00 87.94 90 GLU A CA 1
ATOM 723 C C . GLU A 1 90 ? 11.259 -0.308 -11.969 1.00 87.94 90 GLU A C 1
ATOM 725 O O . GLU A 1 90 ? 12.395 -0.252 -12.441 1.00 87.94 90 GLU A O 1
ATOM 730 N N . ILE A 1 91 ? 10.374 -1.219 -12.388 1.00 87.44 91 ILE A N 1
ATOM 731 C CA . ILE A 1 91 ? 10.666 -2.173 -13.467 1.00 87.44 91 ILE A CA 1
ATOM 732 C C . ILE A 1 91 ? 10.815 -1.440 -14.807 1.00 87.44 91 ILE A C 1
ATOM 734 O O . ILE A 1 91 ? 11.736 -1.746 -15.566 1.00 87.44 91 ILE A O 1
ATOM 738 N N . ALA A 1 92 ? 9.969 -0.443 -15.084 1.00 87.94 92 ALA A N 1
ATOM 739 C CA . ALA A 1 92 ? 10.014 0.345 -16.318 1.00 87.94 92 ALA A CA 1
ATOM 740 C C . ALA A 1 92 ? 11.326 1.134 -16.484 1.00 87.94 92 ALA A C 1
ATOM 742 O O . ALA A 1 92 ? 11.738 1.407 -17.606 1.00 87.94 92 ALA A O 1
ATOM 743 N N . LYS A 1 93 ? 12.048 1.432 -15.393 1.00 88.06 93 LYS A N 1
ATOM 744 C CA . LYS A 1 93 ? 13.402 2.016 -15.475 1.00 88.06 93 LYS A CA 1
ATOM 745 C C . LYS A 1 93 ? 14.428 1.072 -16.113 1.00 88.06 93 LYS A C 1
ATOM 747 O O . LYS A 1 93 ? 15.468 1.533 -16.573 1.00 88.06 93 LYS A O 1
ATOM 752 N N . LYS A 1 94 ? 14.178 -0.241 -16.090 1.00 89.94 94 LYS A N 1
ATOM 753 C CA . LYS A 1 94 ? 15.111 -1.282 -16.559 1.00 89.94 94 LYS A CA 1
ATOM 754 C C . LYS A 1 94 ? 14.631 -2.010 -17.812 1.00 89.94 94 LYS A C 1
ATOM 756 O O . LYS A 1 94 ? 15.448 -2.613 -18.499 1.00 89.94 94 LYS A O 1
ATOM 761 N N . VAL A 1 95 ? 13.329 -1.989 -18.089 1.00 87.44 95 VAL A N 1
ATOM 762 C CA . VAL A 1 95 ? 12.698 -2.741 -19.180 1.00 87.44 95 VAL A CA 1
ATOM 763 C C . VAL A 1 95 ? 11.956 -1.776 -20.109 1.00 87.44 95 VAL A C 1
ATOM 765 O O . VAL A 1 95 ? 11.179 -0.962 -19.609 1.00 87.44 95 VAL A O 1
ATOM 768 N N . PRO A 1 96 ? 12.129 -1.869 -21.443 1.00 88.25 96 PRO A N 1
ATOM 769 C CA . PRO A 1 96 ? 11.394 -1.040 -22.393 1.00 88.25 96 PRO A CA 1
ATOM 770 C C . PRO A 1 96 ? 9.872 -1.168 -22.240 1.00 88.25 96 PRO A C 1
ATOM 772 O O . PRO A 1 96 ? 9.332 -2.263 -22.068 1.00 88.25 96 PRO A O 1
ATOM 775 N N . GLU A 1 97 ? 9.152 -0.053 -22.386 1.00 83.00 97 GLU A N 1
ATOM 776 C CA . GLU A 1 97 ? 7.686 -0.016 -22.241 1.00 83.00 97 GLU A CA 1
ATOM 777 C C . GLU A 1 97 ? 6.961 -0.972 -23.197 1.00 83.00 97 GLU A C 1
ATOM 779 O O . GLU A 1 97 ? 5.947 -1.580 -22.841 1.00 83.00 97 GLU A O 1
ATOM 784 N N . ARG A 1 98 ? 7.510 -1.151 -24.405 1.00 84.50 98 ARG A N 1
ATOM 785 C CA . ARG A 1 98 ? 6.976 -2.083 -25.404 1.00 84.50 98 ARG A CA 1
ATOM 786 C C . ARG A 1 98 ? 6.928 -3.510 -24.855 1.00 84.50 98 ARG A C 1
ATOM 788 O O . ARG A 1 98 ? 5.899 -4.167 -24.984 1.00 84.50 98 ARG A O 1
ATOM 795 N N . ASP A 1 99 ? 7.982 -3.953 -24.180 1.00 81.75 99 ASP A N 1
ATOM 796 C CA . ASP A 1 99 ? 8.070 -5.307 -23.627 1.00 81.75 99 ASP A CA 1
ATOM 797 C C . ASP A 1 99 ? 7.178 -5.451 -22.389 1.00 81.75 99 ASP A C 1
ATOM 799 O O . ASP A 1 99 ? 6.466 -6.444 -22.229 1.00 81.75 99 ASP A O 1
ATOM 803 N N . MET A 1 100 ? 7.118 -4.407 -21.556 1.00 83.81 100 MET A N 1
ATOM 804 C CA . MET A 1 100 ? 6.184 -4.334 -20.429 1.00 83.81 100 MET A CA 1
ATOM 805 C C . MET A 1 100 ? 4.726 -4.491 -20.873 1.00 83.81 100 MET A C 1
ATOM 807 O O . MET A 1 100 ? 3.943 -5.120 -20.159 1.00 83.81 100 MET A O 1
ATOM 811 N N . SER A 1 101 ? 4.334 -3.964 -22.037 1.00 84.00 101 SER A N 1
ATOM 812 C CA . SER A 1 101 ? 2.957 -4.071 -22.541 1.00 84.00 101 SER A CA 1
ATOM 813 C C . SER A 1 101 ? 2.561 -5.505 -22.923 1.00 84.00 101 SER A C 1
ATOM 815 O O . SER A 1 101 ? 1.430 -5.913 -22.663 1.00 84.00 101 SER A O 1
ATOM 817 N N . LEU A 1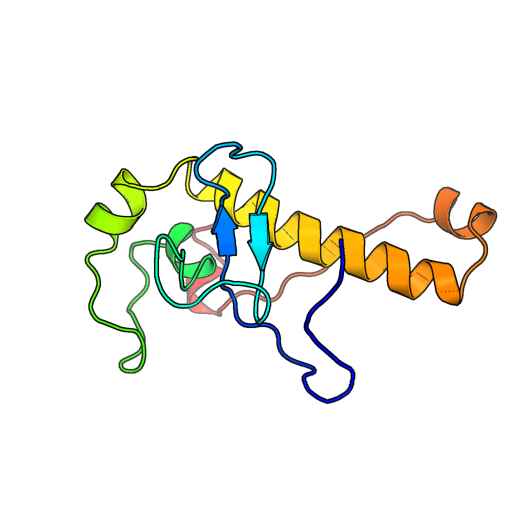 102 ? 3.512 -6.290 -23.437 1.00 88.00 102 LEU A N 1
ATOM 818 C CA . LEU A 1 102 ? 3.303 -7.655 -23.933 1.00 88.00 102 LEU A CA 1
ATOM 819 C C . LEU A 1 102 ? 3.311 -8.710 -22.816 1.00 88.00 102 LEU A C 1
ATOM 821 O O . LEU A 1 102 ? 2.719 -9.779 -22.958 1.00 88.00 102 LEU A O 1
ATOM 825 N N . CYS A 1 103 ? 3.955 -8.416 -21.686 1.00 84.00 103 CYS A N 1
ATOM 826 C CA . CYS A 1 103 ? 4.073 -9.347 -20.568 1.00 84.00 103 CYS A CA 1
ATOM 827 C C . CYS A 1 103 ? 2.803 -9.412 -19.700 1.00 84.00 103 CYS A C 1
ATOM 829 O O . CYS A 1 103 ? 2.214 -8.387 -19.325 1.00 84.00 103 CYS A O 1
ATOM 831 N N . GLN A 1 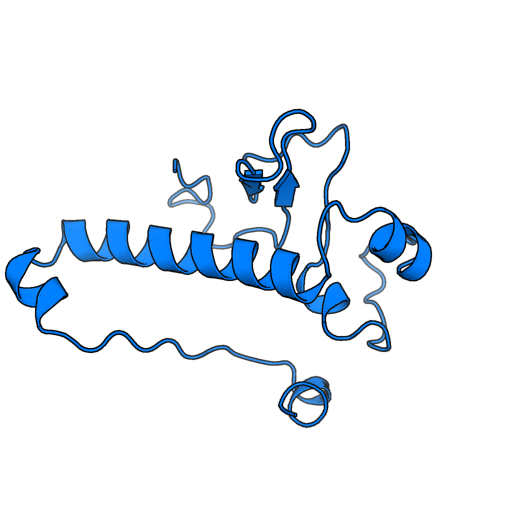104 ? 2.423 -10.629 -19.292 1.00 86.56 104 GLN A N 1
ATOM 832 C CA . GLN A 1 104 ? 1.405 -10.845 -18.261 1.00 86.56 104 GLN A CA 1
ATOM 833 C C . GLN A 1 104 ? 1.975 -10.467 -16.888 1.00 86.56 104 GLN A C 1
ATOM 835 O O . GLN A 1 104 ? 2.981 -11.025 -16.452 1.00 86.56 104 GLN A O 1
ATOM 840 N N . LYS A 1 105 ? 1.310 -9.552 -16.177 1.00 87.81 105 LYS A N 1
ATOM 841 C CA . LYS A 1 105 ? 1.703 -9.163 -14.820 1.00 87.81 105 LYS A CA 1
ATOM 842 C C . LYS A 1 105 ? 1.026 -10.089 -13.816 1.00 87.81 105 LYS A C 1
ATOM 844 O O . LYS A 1 105 ? -0.196 -10.219 -13.819 1.00 87.81 105 LYS A O 1
ATOM 849 N N . LYS A 1 106 ? 1.819 -10.745 -12.972 1.00 89.31 106 LYS A N 1
ATOM 850 C CA . LYS A 1 106 ? 1.347 -11.586 -11.867 1.00 89.31 106 LYS A CA 1
ATOM 851 C C . LYS A 1 106 ? 2.061 -11.170 -10.593 1.00 89.31 106 LYS A C 1
ATOM 853 O O . LYS A 1 106 ? 3.244 -10.845 -10.628 1.00 89.31 106 LYS A O 1
ATOM 858 N N . SER A 1 107 ? 1.349 -11.215 -9.478 1.00 86.44 107 SER A N 1
ATOM 859 C CA . SER A 1 107 ? 1.893 -10.976 -8.146 1.00 86.44 107 SER A CA 1
ATOM 860 C C . SER A 1 107 ? 1.596 -12.176 -7.251 1.00 86.44 107 SER A C 1
ATOM 862 O O . SER A 1 107 ? 0.566 -12.835 -7.387 1.00 86.44 107 SER A O 1
ATOM 864 N N . VAL A 1 108 ? 2.526 -12.479 -6.348 1.00 88.56 108 VAL A N 1
ATOM 865 C CA . VAL A 1 108 ? 2.364 -13.513 -5.323 1.00 88.56 108 VAL A CA 1
ATOM 866 C C . VAL A 1 108 ? 2.398 -12.815 -3.976 1.00 88.56 108 VAL A C 1
ATOM 868 O O . VAL A 1 108 ? 3.338 -12.081 -3.676 1.00 88.56 108 VAL A O 1
ATOM 871 N N . LEU A 1 109 ? 1.352 -13.019 -3.181 1.00 83.06 109 LEU A N 1
ATOM 872 C CA . LEU A 1 109 ? 1.215 -12.428 -1.856 1.00 83.06 109 LEU A CA 1
ATOM 873 C C . LEU A 1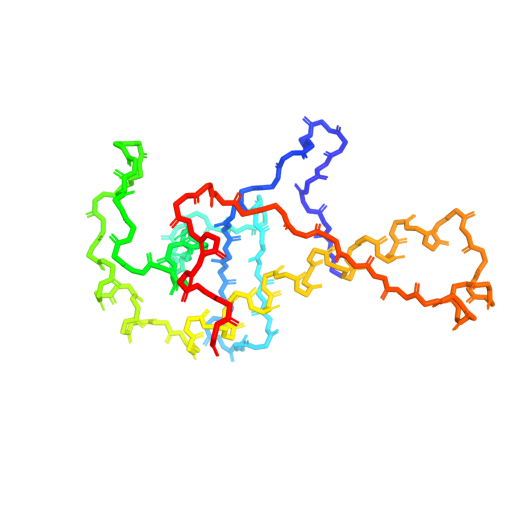 109 ? 1.418 -13.509 -0.797 1.00 83.06 109 LEU A C 1
ATOM 875 O O . LEU A 1 109 ? 0.769 -14.555 -0.828 1.00 83.06 109 LEU A O 1
ATOM 879 N N . SER A 1 110 ? 2.301 -13.236 0.159 1.00 81.69 110 SER A N 1
ATOM 880 C CA . SER A 1 110 ? 2.504 -14.102 1.318 1.00 81.69 110 SER A CA 1
ATOM 881 C C . SER A 1 110 ? 1.462 -13.798 2.394 1.00 81.69 110 SER A C 1
ATOM 883 O O . SER A 1 110 ? 1.332 -12.659 2.845 1.00 81.69 110 SER A O 1
ATOM 885 N N . ALA A 1 111 ? 0.751 -14.829 2.845 1.00 78.25 111 ALA A N 1
ATOM 886 C CA . ALA A 1 111 ? -0.214 -14.751 3.938 1.00 78.25 111 ALA A CA 1
ATOM 887 C C . ALA A 1 111 ? 0.338 -15.417 5.208 1.00 78.25 111 ALA A C 1
ATOM 889 O O . ALA A 1 111 ? 1.275 -16.214 5.156 1.00 78.25 111 ALA A O 1
ATOM 890 N N . GLY A 1 112 ? -0.233 -15.080 6.368 1.00 68.00 112 GLY A N 1
ATOM 891 C CA . GLY A 1 112 ? 0.125 -15.787 7.598 1.00 68.00 112 GLY A CA 1
ATOM 892 C C . GLY A 1 112 ? -0.481 -17.188 7.567 1.00 68.00 112 GLY A C 1
ATOM 893 O O . GLY A 1 112 ? -1.573 -17.361 7.035 1.00 68.00 112 GLY A O 1
ATOM 894 N N . CYS A 1 113 ? 0.179 -18.179 8.170 1.00 58.62 113 CYS A N 1
ATOM 895 C CA . CYS A 1 113 ? -0.328 -19.559 8.198 1.00 58.62 113 CYS A CA 1
ATOM 896 C C . CYS A 1 113 ? -1.787 -19.648 8.705 1.00 58.62 113 CYS A C 1
ATOM 898 O O . CYS A 1 113 ? -2.593 -20.388 8.150 1.00 58.62 113 CYS A O 1
ATOM 900 N N . ARG A 1 114 ? -2.166 -18.817 9.689 1.00 61.09 114 ARG A N 1
ATOM 901 C CA . ARG A 1 114 ? -3.533 -18.780 10.241 1.00 61.09 114 ARG A CA 1
ATOM 902 C C . ARG A 1 114 ? -4.585 -18.136 9.324 1.00 61.09 114 ARG A C 1
ATOM 904 O O . ARG A 1 114 ? -5.761 -18.412 9.515 1.00 61.09 114 ARG A O 1
ATOM 911 N N . THR A 1 115 ? -4.196 -17.322 8.338 1.00 53.94 115 THR A N 1
ATOM 912 C CA . THR A 1 115 ? -5.144 -16.566 7.490 1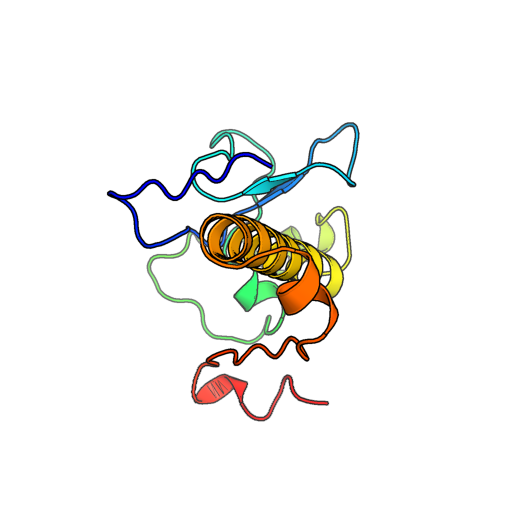.00 53.94 115 THR A CA 1
ATOM 913 C C . THR A 1 115 ? -5.441 -17.253 6.148 1.00 53.94 115 THR A C 1
ATOM 915 O O . THR A 1 115 ? -6.375 -16.886 5.440 1.00 53.94 115 THR A O 1
ATOM 918 N N . ALA A 1 116 ? -4.709 -18.323 5.808 1.00 52.88 116 ALA A N 1
ATOM 919 C CA . ALA A 1 116 ? -4.715 -18.943 4.480 1.00 52.88 116 ALA A CA 1
ATOM 920 C C . ALA A 1 116 ? -6.048 -19.579 4.022 1.00 52.88 116 ALA A C 1
ATOM 922 O O . ALA A 1 116 ? -6.202 -19.797 2.819 1.00 52.88 116 ALA A O 1
ATOM 923 N N . ASN A 1 117 ? -6.983 -19.865 4.940 1.00 51.03 117 ASN A N 1
ATOM 924 C CA . ASN A 1 117 ? -8.266 -20.524 4.642 1.00 51.03 117 ASN A CA 1
ATOM 925 C C . ASN A 1 117 ? -9.506 -19.644 4.877 1.00 51.03 117 ASN A C 1
ATOM 927 O O . ASN A 1 117 ? -10.586 -20.027 4.444 1.00 51.03 117 ASN A O 1
ATOM 931 N N . ARG A 1 118 ? -9.380 -18.491 5.552 1.00 53.97 118 ARG A N 1
ATOM 932 C CA . ARG A 1 118 ? -10.522 -17.619 5.900 1.00 53.97 118 ARG A CA 1
ATOM 933 C C . ARG A 1 118 ? -10.758 -16.485 4.899 1.00 53.97 118 ARG A C 1
ATOM 935 O O . ARG A 1 118 ? -11.894 -16.075 4.722 1.00 53.97 118 ARG A O 1
ATOM 942 N N . GLU A 1 119 ? -9.704 -16.018 4.229 1.00 50.78 119 GLU A N 1
ATOM 943 C CA . GLU A 1 119 ? -9.733 -14.837 3.343 1.00 50.78 119 GLU A CA 1
ATOM 944 C C . GLU A 1 119 ? -9.822 -15.188 1.837 1.00 50.78 119 GLU A C 1
ATOM 946 O O . GLU A 1 119 ? -9.692 -14.307 0.991 1.00 50.78 119 GLU A O 1
ATOM 951 N N . LYS A 1 120 ? -9.975 -16.474 1.474 1.00 51.97 120 LYS A N 1
ATOM 952 C CA . LYS A 1 120 ? -9.981 -16.960 0.071 1.00 51.97 120 LYS A CA 1
ATOM 953 C C . LYS A 1 120 ? -11.378 -17.213 -0.523 1.00 51.97 120 LYS A C 1
ATOM 955 O O . LYS A 1 120 ? -11.463 -17.689 -1.654 1.00 51.97 120 LYS A O 1
ATOM 960 N N . THR A 1 121 ? -12.434 -16.929 0.232 1.00 37.94 121 THR A N 1
ATOM 961 C CA . THR A 1 121 ? -13.852 -17.017 -0.171 1.00 37.94 121 THR A CA 1
ATOM 962 C C . THR A 1 121 ? -14.435 -15.627 -0.293 1.00 37.94 121 THR A C 1
ATOM 964 O O . THR A 1 121 ? -15.167 -15.397 -1.277 1.00 37.94 121 THR A O 1
#

Radius of gyration: 16.11 Å; chains: 1; bounding box: 34×37×47 Å

Foldseek 3Di:
DDDPCDPVRPDFFPKKAADPVDNVDIDGGPRDDPPDRMDHDLVCLLVVVDDDDPPDPPDDSVVNQVPDPDHSVVSVVSSVVVVVVVVLVVVCVPDPPVVVVVDDDDDDDDDDPVCVPPNPD

Secondary structure (DSSP, 8-state):
------TT-----SEEEE-SS-TT-EEEGGGS-SSS-EEE-HHHHH-TTSPPPTTS----HHHHHHT-SS-HHHHHHHHHHHHHHHHHHHHHTTS-HHHHHHSPP-------GGGTTTS--